Protein AF-A0AAW1XPF0-F1 (afdb_monomer)

pLDDT: mean 71.94, std 14.25, range [38.78, 90.38]

Foldseek 3Di:
DLE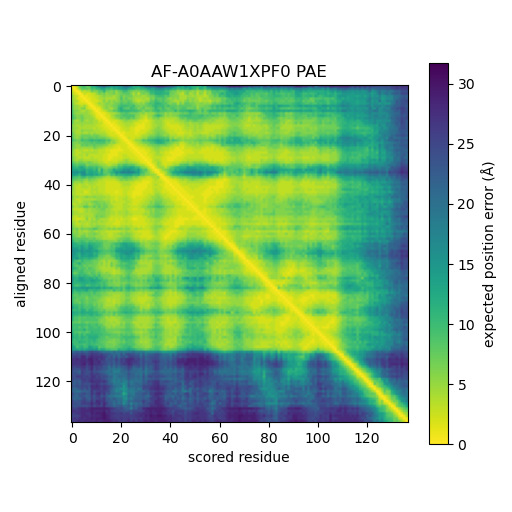APVCPPDDDPQWDWDWDDADPKIKIWIWHQDPPLKIKIWIWIQPDPPDSPSIDTDAIAIGDDDPNVQSRNVQWDFQAADPQWTWIHGFQAGIWTANRVVSDIDHDGDNDDDGDPDDPRDRDDPPCNPPPDDDDD

Solvent-accessible surface area (backbone atoms only — not comparable to full-atom values): 8322 Å² total; per-residue (Å²): 131,84,54,44,74,88,55,70,77,71,77,60,88,62,47,29,77,49,78,50,75,56,93,86,39,45,36,38,40,41,25,31,51,47,90,88,40,22,30,36,38,37,36,31,37,41,75,40,86,94,44,49,85,36,46,39,79,76,44,72,39,70,50,70,93,50,61,63,90,62,27,45,25,88,32,56,40,86,65,48,48,54,96,75,21,41,31,31,38,33,71,71,68,34,33,32,38,29,34,61,88,75,56,48,76,41,82,75,45,63,97,62,87,64,86,69,89,83,70,78,82,68,90,54,73,76,78,55,77,83,46,100,74,77,82,84,131

Sequence (137 aa):
MLVPPALAKERDPNVGIDISRHGESLAIFKIASSEGDNAIIHMWVMKEYGVTESWTELFTIRVEGYPRNFVKPYFFKPFGLRSGEIVLDVVGRGLLSVNPKSNQVKQIGLDGVDCYNFVDSFVESLVLLGQANAISY

Nearest PDB structures (foldseek):
  2h36-assembly1_X  TM=5.969E-01  e=1.913E+00  Sulfolobus islandicus filamentous virus
  3djw-assembly1_B  TM=4.577E-01  e=2.825E+00  Captovirus AFV1
  9k3e-assembly1_C  TM=2.696E-01  e=7.851E-01  Taylorella equigenitalis MCE9
  7sfn-assembly1_A  TM=4.087E-01  e=3.157E+00  Streptomyces avermitilis
  8uws-assembly1_A  TM=4.222E-01  e=6.511E+00  Enterobacter hormaechei

Structure (mmCIF, N/CA/C/O backbone):
data_AF-A0AAW1XPF0-F1
#
_entry.id   AF-A0AAW1XPF0-F1
#
loop_
_atom_site.group_PDB
_atom_site.id
_atom_site.type_symbol
_atom_site.label_atom_id
_atom_site.label_alt_id
_atom_site.label_comp_id
_atom_site.label_asym_id
_atom_site.label_entity_id
_atom_site.label_seq_id
_atom_site.pdbx_PDB_ins_code
_atom_site.Cartn_x
_atom_site.Cartn_y
_atom_site.Cartn_z
_atom_site.occupancy
_atom_site.B_iso_or_equiv
_atom_site.auth_seq_id
_atom_site.auth_comp_id
_atom_site.auth_asym_id
_atom_site.auth_atom_id
_atom_site.pdbx_PDB_model_num
ATOM 1 N N . MET A 1 1 ? -14.289 12.234 4.505 1.00 56.72 1 MET A N 1
ATOM 2 C CA . MET A 1 1 ? -13.768 10.878 4.228 1.00 56.72 1 MET A CA 1
ATOM 3 C C . MET A 1 1 ? -12.885 10.480 5.402 1.00 56.72 1 MET A C 1
ATOM 5 O O . MET A 1 1 ? -12.033 11.279 5.768 1.00 56.72 1 MET A O 1
ATOM 9 N N . LEU A 1 2 ? -13.135 9.333 6.037 1.00 75.06 2 LEU A N 1
ATOM 10 C CA . LEU A 1 2 ? -12.383 8.853 7.206 1.00 75.06 2 LEU A CA 1
ATOM 11 C C . LEU A 1 2 ? -11.109 8.152 6.712 1.00 75.06 2 LEU A C 1
ATOM 13 O O . LEU A 1 2 ? -11.108 6.951 6.469 1.00 75.06 2 LEU A O 1
ATOM 17 N N . VAL A 1 3 ? -10.060 8.925 6.453 1.00 77.81 3 VAL A N 1
ATOM 18 C CA . VAL A 1 3 ? -8.737 8.441 6.010 1.00 77.81 3 VAL A CA 1
ATOM 19 C C . VAL A 1 3 ? -7.886 8.071 7.234 1.00 77.81 3 VAL A C 1
ATOM 21 O O . VAL A 1 3 ? -8.083 8.685 8.284 1.00 77.81 3 VAL A O 1
ATOM 24 N N . PRO A 1 4 ? -6.924 7.129 7.135 1.00 78.00 4 PRO A N 1
ATOM 25 C CA . PRO A 1 4 ? -5.972 6.859 8.202 1.00 78.00 4 PRO A CA 1
ATOM 26 C C . PRO A 1 4 ? -5.320 8.159 8.687 1.00 78.00 4 PRO A C 1
ATOM 28 O O . PRO A 1 4 ? -4.908 8.968 7.848 1.00 78.00 4 PRO A O 1
ATOM 31 N N . PRO A 1 5 ? -5.156 8.367 10.006 1.00 78.44 5 PRO A N 1
ATOM 32 C CA . PRO A 1 5 ? -4.524 9.575 10.541 1.00 78.44 5 PRO A CA 1
ATOM 33 C C . PRO A 1 5 ? -3.146 9.865 9.929 1.00 78.44 5 PRO A C 1
ATOM 35 O O . PRO A 1 5 ? -2.813 11.023 9.678 1.00 78.44 5 PRO A O 1
ATOM 38 N N . ALA A 1 6 ? -2.380 8.813 9.611 1.00 80.56 6 ALA A N 1
ATOM 39 C CA . ALA A 1 6 ? -1.078 8.902 8.948 1.00 80.56 6 ALA A CA 1
ATOM 40 C C . ALA A 1 6 ? -1.144 9.482 7.521 1.00 80.56 6 ALA A C 1
ATOM 42 O O . ALA A 1 6 ? -0.162 10.038 7.037 1.00 80.56 6 ALA A O 1
ATOM 43 N N . LEU A 1 7 ? -2.296 9.376 6.852 1.00 80.00 7 LEU A N 1
ATOM 44 C CA . LEU A 1 7 ? -2.522 9.855 5.486 1.00 80.00 7 LEU A CA 1
ATOM 45 C C . LEU A 1 7 ? -3.290 11.182 5.438 1.00 80.00 7 LEU A C 1
ATOM 47 O O . LEU A 1 7 ? -3.301 11.847 4.407 1.00 80.00 7 LEU A O 1
ATOM 51 N N . ALA A 1 8 ? -3.896 11.613 6.548 1.00 80.19 8 ALA A N 1
ATOM 52 C CA . ALA A 1 8 ? -4.764 12.793 6.603 1.00 80.19 8 ALA A CA 1
ATOM 53 C C . ALA A 1 8 ? -4.069 14.122 6.235 1.00 80.19 8 ALA A C 1
ATOM 55 O O . ALA A 1 8 ? -4.742 15.109 5.935 1.00 80.19 8 ALA A O 1
ATOM 56 N N . LYS A 1 9 ? -2.731 14.168 6.272 1.00 81.25 9 LYS A N 1
ATOM 57 C CA . LYS A 1 9 ? -1.921 15.348 5.920 1.00 81.25 9 LYS A CA 1
ATOM 58 C C . LYS A 1 9 ? -1.021 15.130 4.699 1.00 81.25 9 LYS A C 1
ATOM 60 O O . LYS A 1 9 ? -0.202 16.002 4.420 1.00 81.25 9 LYS A O 1
ATOM 65 N N . GLU A 1 10 ? -1.152 14.003 3.999 1.00 82.31 10 GLU A N 1
ATOM 66 C CA . GLU A 1 10 ? -0.323 13.705 2.830 1.00 82.31 10 GLU A CA 1
ATOM 67 C C . GLU A 1 10 ? -0.608 14.701 1.696 1.00 82.31 10 GLU A C 1
ATOM 69 O O . GLU A 1 10 ? -1.763 14.957 1.352 1.00 82.31 10 GLU A O 1
ATOM 74 N N . ARG A 1 11 ? 0.453 15.310 1.160 1.00 76.44 11 ARG A N 1
ATOM 75 C CA . ARG A 1 11 ? 0.392 16.348 0.114 1.00 76.44 11 ARG A CA 1
ATOM 76 C C . ARG A 1 11 ? 1.505 16.206 -0.924 1.00 76.44 11 ARG A C 1
ATOM 78 O O . ARG A 1 11 ? 1.602 17.058 -1.806 1.00 76.44 11 ARG A O 1
ATOM 85 N N . ASP A 1 12 ? 2.353 15.186 -0.817 1.00 81.56 12 ASP A N 1
ATOM 86 C CA . ASP A 1 12 ? 3.438 14.976 -1.767 1.00 81.56 12 ASP A CA 1
ATOM 87 C C . ASP A 1 12 ? 2.877 14.515 -3.129 1.00 81.56 12 ASP A C 1
ATOM 89 O O . ASP A 1 12 ? 2.224 13.472 -3.205 1.00 81.56 12 ASP A O 1
ATOM 93 N N . PRO A 1 13 ? 3.127 15.249 -4.232 1.00 70.94 13 PRO A N 1
ATOM 94 C CA . PRO A 1 13 ? 2.700 14.838 -5.572 1.00 70.94 13 PRO A CA 1
ATOM 95 C C . PRO A 1 13 ? 3.393 13.558 -6.076 1.00 70.94 13 PRO A C 1
ATOM 97 O O . PRO A 1 13 ? 2.970 12.989 -7.086 1.00 70.94 13 PRO A O 1
ATOM 100 N N . ASN A 1 14 ? 4.450 13.101 -5.397 1.00 76.25 14 ASN A N 1
ATOM 101 C CA . ASN A 1 14 ? 5.122 11.823 -5.633 1.00 76.25 14 ASN A CA 1
ATOM 102 C C . ASN A 1 14 ? 4.550 10.686 -4.776 1.00 76.25 14 ASN A C 1
ATOM 104 O O . ASN A 1 14 ? 5.202 9.650 -4.621 1.00 76.25 14 ASN A O 1
ATOM 108 N N . VAL A 1 15 ? 3.337 10.857 -4.246 1.00 82.25 15 VAL A N 1
ATOM 109 C CA . VAL A 1 15 ? 2.576 9.809 -3.573 1.00 82.25 15 VAL A CA 1
ATOM 110 C C . VAL A 1 15 ? 1.274 9.550 -4.328 1.00 82.25 15 VAL A C 1
ATOM 112 O O . VAL A 1 15 ? 0.492 10.458 -4.596 1.00 82.25 15 VAL A O 1
ATOM 115 N N . GLY A 1 16 ? 1.040 8.287 -4.669 1.00 82.50 16 GLY A N 1
ATOM 116 C CA . GLY A 1 16 ? -0.230 7.791 -5.185 1.00 82.50 16 GLY A CA 1
ATOM 117 C C . GLY A 1 16 ? -1.060 7.226 -4.041 1.00 82.50 16 GLY A C 1
ATOM 118 O O . GLY A 1 16 ? -0.527 6.531 -3.176 1.00 82.50 16 GLY A O 1
ATOM 119 N N . ILE A 1 17 ? -2.357 7.522 -4.027 1.00 84.94 17 ILE A N 1
ATOM 120 C CA . ILE A 1 17 ? -3.301 6.942 -3.072 1.00 84.94 17 ILE A CA 1
ATOM 121 C C . ILE A 1 17 ? -4.408 6.275 -3.869 1.00 84.94 17 ILE A C 1
ATOM 123 O O . ILE A 1 17 ? -5.013 6.917 -4.726 1.00 84.94 17 ILE A O 1
ATOM 127 N N . ASP A 1 18 ? -4.674 5.014 -3.560 1.00 82.06 18 ASP A N 1
ATOM 128 C CA . ASP A 1 18 ? -5.805 4.283 -4.116 1.00 82.06 18 ASP A CA 1
ATOM 129 C C . ASP A 1 18 ? -6.636 3.645 -3.003 1.00 82.06 18 ASP A C 1
ATOM 131 O O . ASP A 1 18 ? -6.133 3.349 -1.914 1.00 82.06 18 ASP A O 1
ATOM 135 N N . ILE A 1 19 ? -7.926 3.468 -3.264 1.00 81.88 19 ILE A N 1
ATOM 136 C CA . ILE A 1 19 ? -8.899 2.967 -2.299 1.00 81.88 19 ILE A CA 1
ATOM 137 C C . ILE A 1 19 ? -9.567 1.742 -2.895 1.00 81.88 19 ILE A C 1
ATOM 139 O O . ILE A 1 19 ? -10.144 1.796 -3.977 1.00 81.88 19 ILE A O 1
ATOM 143 N N . SER A 1 20 ? -9.550 0.649 -2.143 1.00 78.75 20 SER A N 1
ATOM 144 C CA . SER A 1 20 ? -10.227 -0.582 -2.522 1.00 78.75 20 SER A CA 1
ATOM 145 C C . SER A 1 20 ? -11.228 -0.987 -1.450 1.00 78.75 20 SER A C 1
ATOM 147 O O . SER A 1 20 ? -11.020 -0.767 -0.255 1.00 78.75 20 SER A O 1
ATOM 149 N N . ARG A 1 21 ? -12.335 -1.591 -1.878 1.00 76.44 21 ARG A N 1
ATOM 150 C CA . ARG A 1 21 ? -13.355 -2.153 -0.993 1.00 76.44 21 ARG A CA 1
ATOM 151 C C . ARG A 1 21 ? -13.542 -3.617 -1.342 1.00 76.44 21 ARG A C 1
ATOM 153 O O . ARG A 1 21 ? -13.794 -3.946 -2.497 1.00 76.44 21 ARG A O 1
ATOM 160 N N . HIS A 1 22 ? -13.506 -4.474 -0.332 1.00 67.56 22 HIS A N 1
ATOM 161 C CA . HIS A 1 22 ? -13.795 -5.890 -0.487 1.00 67.56 22 HIS A CA 1
ATOM 162 C C . HIS A 1 22 ? -14.750 -6.339 0.619 1.00 67.56 22 HIS A C 1
ATOM 164 O O . HIS A 1 22 ? -14.400 -6.337 1.800 1.00 67.56 22 HIS A O 1
ATOM 170 N N . GLY A 1 23 ? -15.972 -6.722 0.238 1.00 71.62 23 GLY A N 1
ATOM 171 C CA . GLY A 1 23 ? -17.044 -6.979 1.199 1.00 71.62 23 GLY A CA 1
ATOM 172 C C . GLY A 1 23 ? -17.295 -5.752 2.082 1.00 71.62 23 GLY A C 1
ATOM 173 O O . GLY A 1 23 ? -17.539 -4.655 1.572 1.00 71.62 23 GLY A O 1
ATOM 174 N N . GLU A 1 24 ? -17.200 -5.945 3.396 1.00 73.06 24 GLU A N 1
ATOM 175 C CA . GLU A 1 24 ? -17.350 -4.895 4.416 1.00 73.06 24 GLU A CA 1
ATOM 176 C C . GLU A 1 24 ? -16.016 -4.248 4.825 1.00 73.06 24 GLU A C 1
ATOM 178 O O . GLU A 1 24 ? -15.989 -3.331 5.643 1.00 73.06 24 GLU A O 1
ATOM 183 N N . SER A 1 25 ? -14.896 -4.694 4.252 1.00 73.25 25 SER A N 1
ATOM 184 C CA . SER A 1 25 ? -13.572 -4.143 4.538 1.00 73.25 25 SER A CA 1
ATOM 185 C C . SER A 1 25 ? -13.203 -3.040 3.548 1.00 73.25 25 SER A C 1
ATOM 187 O O . SER A 1 25 ? -13.395 -3.173 2.335 1.00 73.25 25 SER A O 1
ATOM 189 N N . LEU A 1 26 ? -12.621 -1.962 4.073 1.00 84.44 26 LEU A N 1
ATOM 190 C CA . LEU A 1 26 ? -12.052 -0.868 3.292 1.00 84.44 26 LEU A CA 1
ATOM 191 C C . LEU A 1 26 ? -10.530 -0.882 3.434 1.00 84.44 26 LEU A C 1
ATOM 193 O O . LEU A 1 26 ? -10.009 -0.964 4.548 1.00 84.44 26 LEU A O 1
ATOM 197 N N . ALA A 1 27 ? -9.834 -0.782 2.307 1.00 85.06 27 ALA A N 1
ATOM 198 C CA . ALA A 1 27 ? -8.386 -0.716 2.236 1.00 85.06 27 ALA A CA 1
ATOM 199 C C . ALA A 1 27 ? -7.937 0.566 1.531 1.00 85.06 27 ALA A C 1
ATOM 201 O O . ALA A 1 27 ? -8.564 1.016 0.571 1.00 85.06 27 ALA A O 1
ATOM 202 N N . ILE A 1 28 ? -6.829 1.136 1.995 1.00 86.88 28 ILE A N 1
ATOM 203 C CA . ILE A 1 28 ? -6.135 2.232 1.326 1.00 86.88 28 ILE A CA 1
ATOM 204 C C . ILE A 1 28 ? -4.711 1.801 1.040 1.00 86.88 28 ILE A C 1
ATOM 206 O O . ILE A 1 28 ? -4.000 1.318 1.921 1.00 86.88 28 ILE A O 1
ATOM 210 N N . PHE A 1 29 ? -4.290 2.034 -0.191 1.00 85.44 29 PHE A N 1
ATOM 211 C CA . PHE A 1 29 ? -2.926 1.838 -0.627 1.00 85.44 29 PHE A CA 1
ATOM 212 C C . PHE A 1 29 ? -2.265 3.196 -0.789 1.00 85.44 29 PHE A C 1
ATOM 214 O O . PHE A 1 29 ? -2.758 4.048 -1.525 1.00 85.44 29 PHE A O 1
ATOM 221 N N . LYS A 1 30 ? -1.140 3.392 -0.107 1.00 87.62 30 LYS A N 1
ATOM 222 C CA . LYS A 1 30 ? -0.242 4.523 -0.333 1.00 87.62 30 LYS A CA 1
ATOM 223 C C . LYS A 1 30 ? 0.979 4.012 -1.079 1.00 87.62 30 LYS A C 1
ATOM 225 O O . LYS A 1 30 ? 1.667 3.127 -0.585 1.00 87.62 30 LYS A O 1
ATOM 230 N N . ILE A 1 31 ? 1.269 4.603 -2.227 1.00 85.25 31 ILE A N 1
ATOM 231 C CA . ILE A 1 31 ? 2.399 4.249 -3.080 1.00 85.25 31 ILE A CA 1
ATOM 232 C C . ILE A 1 31 ? 3.340 5.441 -3.127 1.00 85.25 31 ILE A C 1
ATOM 234 O O . ILE A 1 31 ? 2.936 6.528 -3.527 1.00 85.25 31 ILE A O 1
ATOM 238 N N . ALA A 1 32 ? 4.586 5.251 -2.722 1.00 84.50 32 ALA A N 1
ATOM 239 C CA . ALA A 1 32 ? 5.605 6.289 -2.706 1.00 84.50 32 ALA A CA 1
ATOM 240 C C . ALA A 1 32 ? 6.856 5.800 -3.436 1.00 84.50 32 ALA A C 1
ATOM 242 O O . ALA A 1 32 ? 7.257 4.648 -3.286 1.00 84.50 32 ALA A O 1
ATOM 243 N N . SER A 1 33 ? 7.506 6.671 -4.202 1.00 78.19 33 SER A N 1
ATOM 244 C CA . SER A 1 33 ? 8.862 6.387 -4.680 1.00 78.19 33 SER A CA 1
ATOM 245 C C . SER A 1 33 ? 9.860 6.580 -3.536 1.00 78.19 33 SER A C 1
ATOM 247 O O . SER A 1 33 ? 9.816 7.617 -2.874 1.00 78.19 33 SER A O 1
ATOM 249 N N . SER A 1 34 ? 10.771 5.633 -3.318 1.00 72.44 34 SER A N 1
ATOM 250 C CA . SER A 1 34 ? 11.875 5.787 -2.364 1.00 72.44 34 SER A CA 1
ATOM 251 C C . SER A 1 34 ? 13.172 6.201 -3.053 1.00 72.44 34 SER A C 1
ATOM 253 O O . SER A 1 34 ? 13.330 6.074 -4.270 1.00 72.44 34 SER A O 1
ATOM 255 N N . GLU A 1 35 ? 14.152 6.625 -2.255 1.00 65.44 35 GLU A N 1
ATOM 256 C CA . GLU A 1 35 ? 15.537 6.722 -2.715 1.00 65.44 35 GLU A CA 1
ATOM 257 C C . GLU A 1 35 ? 16.012 5.351 -3.238 1.00 65.44 35 GLU A C 1
ATOM 259 O O . GLU A 1 35 ? 15.685 4.307 -2.663 1.00 65.44 35 GLU A O 1
ATOM 264 N N . GLY A 1 36 ? 16.736 5.349 -4.363 1.00 64.69 36 GLY A N 1
ATOM 265 C CA . GLY A 1 36 ? 17.270 4.128 -4.982 1.00 64.69 36 GLY A CA 1
ATOM 266 C C . GLY A 1 36 ? 16.367 3.427 -6.005 1.00 64.69 36 GLY A C 1
ATOM 267 O O . GLY A 1 36 ? 16.546 2.236 -6.218 1.00 64.69 36 GLY A O 1
ATOM 268 N N . ASP A 1 37 ? 15.436 4.146 -6.641 1.00 72.69 37 ASP A N 1
ATOM 269 C CA . ASP A 1 37 ? 14.594 3.644 -7.742 1.00 72.69 37 ASP A CA 1
ATOM 270 C C . ASP A 1 37 ? 13.675 2.472 -7.350 1.00 72.69 37 ASP A C 1
ATOM 272 O O . ASP A 1 37 ? 13.455 1.554 -8.135 1.00 72.69 37 ASP A O 1
ATOM 276 N N . ASN A 1 38 ? 13.103 2.529 -6.143 1.00 77.56 38 ASN A N 1
ATOM 277 C CA . ASN A 1 38 ? 12.128 1.547 -5.662 1.00 77.56 38 ASN A CA 1
ATOM 278 C C . ASN A 1 38 ? 10.769 2.206 -5.416 1.00 77.56 38 ASN A C 1
ATOM 280 O O . ASN A 1 38 ? 10.687 3.397 -5.103 1.00 77.56 38 ASN A O 1
ATOM 284 N N . ALA A 1 39 ? 9.702 1.419 -5.521 1.00 80.50 39 ALA A N 1
ATOM 285 C CA . ALA A 1 39 ? 8.375 1.823 -5.072 1.00 80.50 39 ALA A CA 1
ATOM 286 C C . ALA A 1 39 ? 8.065 1.152 -3.729 1.00 80.50 39 ALA A C 1
ATOM 288 O O . ALA A 1 39 ? 8.243 -0.056 -3.570 1.00 80.50 39 ALA A O 1
ATOM 289 N N . ILE A 1 40 ? 7.601 1.940 -2.762 1.00 85.81 40 ILE A N 1
ATOM 290 C CA . ILE A 1 40 ? 7.112 1.465 -1.470 1.00 85.81 40 ILE A CA 1
ATOM 291 C C . ILE A 1 40 ? 5.594 1.554 -1.474 1.00 85.81 40 ILE A C 1
ATOM 293 O O . ILE A 1 40 ? 5.028 2.605 -1.775 1.00 85.81 40 ILE A O 1
ATOM 297 N N . ILE A 1 41 ? 4.938 0.452 -1.128 1.00 83.94 41 ILE A N 1
ATOM 298 C CA . ILE A 1 41 ? 3.483 0.347 -1.082 1.00 83.94 41 ILE A CA 1
ATOM 299 C C . ILE A 1 41 ? 3.076 0.016 0.348 1.00 83.94 41 ILE A C 1
ATOM 301 O O . ILE A 1 41 ? 3.402 -1.052 0.860 1.00 83.94 41 ILE A O 1
ATOM 305 N N . HIS A 1 42 ? 2.353 0.926 0.987 1.00 87.00 42 HIS A N 1
ATOM 306 C CA . HIS A 1 42 ? 1.754 0.724 2.301 1.00 87.00 42 HIS A CA 1
ATOM 307 C C . HIS A 1 42 ? 0.287 0.356 2.131 1.00 87.00 42 HIS A C 1
ATOM 309 O O . HIS A 1 42 ? -0.453 1.087 1.469 1.00 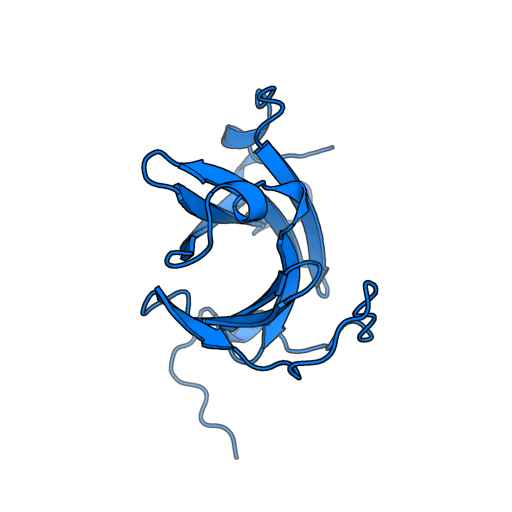87.00 42 HIS A O 1
ATOM 315 N N . MET A 1 43 ? -0.145 -0.734 2.759 1.00 85.62 43 MET A N 1
ATOM 316 C CA . MET A 1 43 ? -1.546 -1.141 2.775 1.00 85.62 43 MET A CA 1
ATOM 317 C C . MET A 1 43 ? -2.143 -0.921 4.161 1.00 85.62 43 MET A C 1
ATOM 319 O O . MET A 1 43 ? -1.731 -1.546 5.139 1.00 85.62 43 MET A O 1
ATOM 323 N N . TRP A 1 44 ? -3.152 -0.062 4.221 1.00 88.62 44 TRP A N 1
ATOM 324 C CA . TRP A 1 44 ? -3.943 0.229 5.407 1.00 88.62 44 TRP A CA 1
ATOM 325 C C . TRP A 1 44 ? -5.311 -0.423 5.276 1.00 88.62 44 TRP A C 1
ATOM 327 O O . TRP A 1 44 ? -5.915 -0.354 4.210 1.00 88.62 44 TRP A O 1
ATOM 337 N N . VAL A 1 45 ? -5.824 -1.021 6.348 1.00 85.69 45 VAL A N 1
ATOM 338 C CA . VAL A 1 45 ? -7.184 -1.578 6.396 1.00 85.69 45 VAL A CA 1
ATOM 339 C C . VAL A 1 45 ? -7.935 -1.012 7.590 1.00 85.69 45 VAL A C 1
ATOM 341 O O . VAL A 1 45 ? -7.379 -0.870 8.679 1.00 85.69 45 VAL A O 1
ATOM 344 N N . MET A 1 46 ? -9.202 -0.672 7.371 1.00 86.50 46 MET A N 1
ATOM 345 C CA . MET A 1 46 ? -10.117 -0.226 8.414 1.00 86.50 46 MET A CA 1
ATOM 346 C C . MET A 1 46 ? -10.701 -1.461 9.103 1.00 86.50 46 MET A C 1
ATOM 348 O O . MET A 1 46 ? -11.413 -2.238 8.465 1.00 86.50 46 MET A O 1
ATOM 352 N N . LYS A 1 47 ? -10.382 -1.665 10.388 1.00 85.19 47 LYS A N 1
ATOM 353 C CA . LYS A 1 47 ? -10.909 -2.809 11.152 1.00 85.19 47 LYS A CA 1
ATOM 354 C C . LYS A 1 47 ? -12.388 -2.655 11.499 1.00 85.19 47 LYS A C 1
ATOM 356 O O . LYS A 1 47 ? -13.091 -3.656 11.567 1.00 85.19 47 LYS A O 1
ATOM 361 N N . GLU A 1 48 ? -12.845 -1.426 11.721 1.00 84.19 48 GLU A N 1
ATOM 362 C CA . GLU A 1 48 ? -14.229 -1.116 12.070 1.00 84.19 48 GLU A CA 1
ATOM 363 C C . GLU A 1 48 ? -14.744 0.012 11.179 1.00 84.19 48 GLU A C 1
ATOM 365 O O . GLU A 1 48 ? -14.223 1.132 11.183 1.00 84.19 48 GLU A O 1
ATOM 370 N N . TYR A 1 49 ? -15.765 -0.297 10.381 1.00 83.62 49 TYR A N 1
ATOM 371 C CA . TYR A 1 49 ? -16.283 0.641 9.399 1.00 83.62 49 TYR A CA 1
ATOM 372 C C . TYR A 1 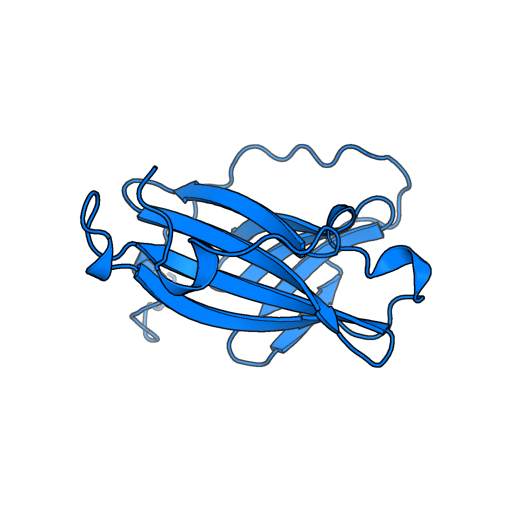49 ? -16.806 1.917 10.069 1.00 83.62 49 TYR A C 1
ATOM 374 O O . TYR A 1 49 ? -17.663 1.868 10.946 1.00 83.62 49 TYR A O 1
ATOM 382 N N . GLY A 1 50 ? -16.313 3.076 9.632 1.00 82.94 50 GLY A N 1
ATOM 383 C CA . GLY A 1 50 ? -16.731 4.370 10.174 1.00 82.94 50 GLY A CA 1
ATOM 384 C C . GLY A 1 50 ? -15.914 4.873 11.372 1.00 82.94 50 GLY A C 1
ATOM 385 O O . GLY A 1 50 ? -16.107 6.017 11.779 1.00 82.94 50 GLY A O 1
ATOM 386 N N . VAL A 1 51 ? -14.967 4.085 11.893 1.00 87.38 51 VAL A N 1
ATOM 387 C CA . VAL A 1 51 ? -14.098 4.482 13.013 1.00 87.38 51 VAL A CA 1
ATOM 388 C C . VAL A 1 51 ? -12.698 4.803 12.492 1.00 87.38 51 VAL A C 1
ATOM 390 O O . VAL A 1 51 ? -11.971 3.912 12.051 1.00 87.38 51 VAL A O 1
ATOM 393 N N . THR A 1 52 ? -12.299 6.077 12.535 1.00 85.56 52 THR A N 1
ATOM 394 C CA . THR A 1 52 ? -11.001 6.552 12.003 1.00 85.56 52 THR A CA 1
ATOM 395 C C . THR A 1 52 ? -9.816 5.907 12.718 1.00 85.56 52 THR A C 1
ATOM 397 O O . THR A 1 52 ? -8.786 5.610 12.121 1.00 85.56 52 THR A O 1
ATOM 400 N N . GLU A 1 53 ? -9.954 5.659 14.009 1.00 87.69 53 GLU A N 1
ATOM 401 C CA . GLU A 1 53 ? -8.917 5.094 14.864 1.00 87.69 53 GLU A CA 1
ATOM 402 C C . GLU A 1 53 ? -8.719 3.592 14.610 1.00 87.69 53 GLU A C 1
ATOM 404 O O . GLU A 1 53 ? -7.729 3.016 15.051 1.00 87.69 53 GLU A O 1
ATOM 409 N N . SER A 1 54 ? -9.637 2.953 13.874 1.00 87.69 54 SER A N 1
ATOM 410 C CA . SER A 1 54 ? -9.574 1.524 13.552 1.00 87.69 54 SER A CA 1
ATOM 411 C C . SER A 1 54 ? -8.678 1.201 12.351 1.00 87.69 54 SER A C 1
ATOM 413 O O . SER A 1 54 ? -8.458 0.025 12.044 1.00 87.69 54 SER A O 1
ATOM 415 N N . TRP A 1 55 ? -8.165 2.222 11.655 1.00 90.38 55 TRP A N 1
ATOM 416 C CA . TRP A 1 55 ? -7.195 2.040 10.582 1.00 90.38 55 TRP A CA 1
ATOM 417 C C . TRP A 1 55 ? -5.902 1.434 11.131 1.00 90.38 55 TRP A C 1
ATOM 419 O O . TRP A 1 55 ? -5.247 2.006 11.999 1.00 90.38 55 TRP A O 1
ATOM 429 N N . THR A 1 56 ? -5.503 0.295 10.575 1.00 88.69 56 THR A N 1
ATOM 430 C CA . THR A 1 56 ? -4.222 -0.353 10.864 1.00 88.69 56 THR A CA 1
ATOM 431 C C . THR A 1 56 ? -3.420 -0.478 9.582 1.00 88.69 56 THR A C 1
ATOM 433 O O . THR A 1 56 ? -3.967 -0.836 8.538 1.00 88.69 56 THR A O 1
ATOM 436 N N . GLU A 1 57 ? -2.118 -0.224 9.652 1.00 88.50 57 GLU A N 1
ATOM 437 C CA . GLU A 1 57 ? -1.211 -0.667 8.598 1.00 88.50 57 GLU A CA 1
ATOM 438 C C . GLU A 1 57 ? -1.097 -2.189 8.707 1.00 88.50 57 GLU A C 1
ATOM 440 O O . GLU A 1 57 ? -0.886 -2.718 9.801 1.00 88.50 57 GLU A O 1
ATOM 445 N N . LEU A 1 58 ? -1.327 -2.896 7.603 1.00 81.69 58 LEU A N 1
ATOM 446 C CA . LEU A 1 58 ? -1.172 -4.346 7.553 1.00 81.69 58 LEU A CA 1
ATOM 447 C C . LEU A 1 58 ? 0.212 -4.722 7.037 1.00 81.69 58 LEU A C 1
ATOM 449 O O . LEU A 1 58 ? 0.873 -5.551 7.655 1.00 81.69 58 LEU A O 1
ATOM 453 N N . PHE A 1 59 ? 0.649 -4.117 5.928 1.00 81.44 59 PHE A N 1
ATOM 454 C CA . PHE A 1 59 ? 1.913 -4.470 5.280 1.00 81.44 59 PHE A CA 1
ATOM 455 C C . PHE A 1 59 ? 2.568 -3.273 4.590 1.00 81.44 59 PHE A C 1
ATOM 457 O O . PHE A 1 59 ? 1.887 -2.380 4.080 1.00 81.44 59 PHE A O 1
ATOM 464 N N . THR A 1 60 ? 3.897 -3.337 4.503 1.00 86.56 60 THR A N 1
ATOM 465 C CA . THR A 1 60 ? 4.737 -2.460 3.688 1.00 86.56 60 THR A CA 1
ATOM 466 C C . THR A 1 60 ? 5.489 -3.326 2.683 1.00 86.56 60 THR A C 1
ATOM 468 O O . THR A 1 60 ? 6.237 -4.221 3.067 1.00 86.56 60 THR A O 1
ATOM 471 N N . ILE A 1 61 ? 5.286 -3.070 1.396 1.00 82.19 61 ILE A N 1
ATOM 472 C CA . ILE A 1 61 ? 5.950 -3.771 0.296 1.00 82.19 61 ILE A CA 1
ATOM 473 C C . ILE A 1 61 ? 7.011 -2.868 -0.306 1.00 82.19 61 ILE A C 1
ATOM 475 O O . ILE A 1 61 ? 6.766 -1.681 -0.525 1.00 82.19 61 ILE A O 1
ATOM 479 N N . ARG A 1 62 ? 8.154 -3.456 -0.658 1.00 83.56 62 ARG A N 1
ATOM 480 C CA . ARG A 1 62 ? 9.192 -2.795 -1.450 1.00 83.56 62 ARG A CA 1
ATOM 481 C C . ARG A 1 62 ? 9.339 -3.488 -2.798 1.00 83.56 62 ARG A C 1
ATOM 483 O O . ARG A 1 62 ? 9.730 -4.651 -2.851 1.00 83.56 62 ARG A O 1
ATOM 490 N N . VAL A 1 63 ? 9.030 -2.758 -3.865 1.00 77.38 63 VAL A N 1
ATOM 491 C CA . VAL A 1 63 ? 9.169 -3.198 -5.255 1.00 77.38 63 VAL A CA 1
ATOM 492 C C . VAL A 1 63 ? 10.468 -2.630 -5.823 1.00 77.38 63 VAL A C 1
ATOM 494 O O . VAL A 1 63 ? 10.621 -1.412 -5.922 1.00 77.38 63 VAL A O 1
ATOM 497 N N . GLU A 1 64 ? 11.388 -3.518 -6.198 1.00 77.44 64 GLU A N 1
ATOM 498 C CA . GLU A 1 64 ? 12.718 -3.190 -6.729 1.00 77.44 64 GLU A CA 1
ATOM 499 C C . GLU A 1 64 ? 12.905 -3.722 -8.159 1.00 77.44 64 GLU A C 1
ATOM 501 O O . GLU A 1 64 ? 12.105 -4.522 -8.648 1.00 77.44 64 GLU A O 1
ATOM 506 N N . GLY A 1 65 ? 13.981 -3.300 -8.832 1.00 71.38 65 GLY A N 1
ATOM 507 C CA . GLY A 1 65 ? 14.378 -3.844 -10.140 1.00 71.38 65 GLY A CA 1
ATOM 508 C C . GLY A 1 65 ? 13.667 -3.222 -11.347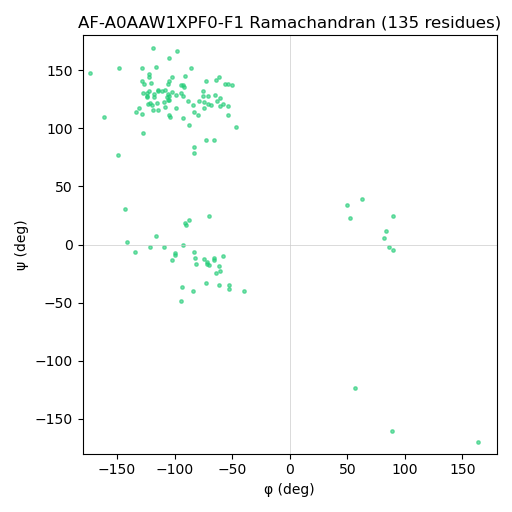 1.00 71.38 65 GLY A C 1
ATOM 509 O O . GLY A 1 65 ? 13.796 -3.723 -12.465 1.00 71.38 65 GLY A O 1
ATOM 510 N N . TYR A 1 66 ? 12.947 -2.115 -11.148 1.00 68.50 66 TYR A N 1
ATOM 511 C CA . TYR A 1 66 ? 12.317 -1.349 -12.224 1.00 68.50 66 TYR A CA 1
ATOM 512 C C . TYR A 1 66 ? 13.141 -0.099 -12.546 1.00 68.50 66 TYR A C 1
ATOM 514 O O . TYR A 1 66 ? 13.695 0.520 -11.640 1.00 68.50 66 TYR A O 1
ATOM 522 N N . PRO A 1 67 ? 13.230 0.322 -13.823 1.00 66.44 67 PRO A N 1
ATOM 523 C CA . PRO A 1 67 ? 13.941 1.549 -14.154 1.00 66.44 67 PRO A CA 1
ATOM 524 C C . PRO A 1 67 ? 13.282 2.753 -13.467 1.00 66.44 67 PRO A C 1
ATOM 526 O O . PRO A 1 67 ? 12.054 2.822 -13.407 1.00 66.44 67 PRO A O 1
ATOM 529 N N . ARG A 1 68 ? 14.083 3.738 -13.038 1.00 66.31 68 ARG A N 1
ATOM 530 C CA . ARG A 1 68 ? 13.655 4.976 -12.349 1.00 66.31 68 ARG A CA 1
ATOM 531 C C . ARG A 1 68 ? 12.371 5.615 -12.893 1.00 66.31 68 ARG A C 1
ATOM 533 O O . ARG A 1 68 ? 11.538 6.108 -12.136 1.00 66.31 68 ARG A O 1
ATOM 540 N N . ASN A 1 69 ? 12.208 5.629 -14.213 1.00 67.00 69 ASN A N 1
ATOM 541 C CA . ASN A 1 69 ? 11.070 6.273 -14.870 1.00 67.00 69 ASN A CA 1
ATOM 542 C C . ASN A 1 69 ? 9.745 5.512 -14.682 1.00 67.00 69 ASN A C 1
ATOM 544 O O . ASN A 1 69 ? 8.692 6.094 -14.912 1.00 67.00 69 ASN A O 1
ATOM 548 N N . PHE A 1 70 ? 9.795 4.254 -14.237 1.00 64.94 70 PHE A N 1
ATOM 549 C CA . PHE A 1 70 ? 8.646 3.364 -14.044 1.00 64.94 70 PHE A CA 1
ATOM 550 C C . PHE A 1 70 ? 8.317 3.098 -12.572 1.00 64.94 70 PHE A C 1
ATOM 552 O O . PHE A 1 70 ? 7.321 2.445 -12.289 1.00 64.94 70 PHE A O 1
ATOM 559 N N . VAL A 1 71 ? 9.098 3.633 -11.627 1.00 69.94 71 VAL A N 1
ATOM 560 C CA . VAL A 1 71 ? 8.780 3.564 -10.188 1.00 69.94 71 VAL A CA 1
ATOM 561 C C . VAL A 1 71 ? 7.950 4.751 -9.691 1.00 69.94 71 VAL A C 1
ATOM 563 O O . VAL A 1 71 ? 7.867 5.014 -8.492 1.00 69.94 71 VAL A O 1
ATOM 566 N N . LYS A 1 72 ? 7.326 5.507 -10.607 1.00 76.06 72 LYS A N 1
ATOM 567 C CA . LYS A 1 72 ? 6.404 6.580 -10.216 1.00 76.06 72 LYS A CA 1
ATOM 568 C C . LYS A 1 72 ? 5.102 5.973 -9.685 1.00 76.06 72 LYS A C 1
ATOM 570 O O . LYS A 1 72 ? 4.606 5.024 -10.289 1.00 76.06 72 LYS A O 1
ATOM 575 N N . PRO A 1 73 ? 4.505 6.547 -8.627 1.00 73.94 73 PRO A N 1
ATOM 576 C CA . PRO A 1 73 ? 3.307 5.985 -8.006 1.00 73.94 73 PRO A CA 1
ATOM 577 C C . PRO A 1 73 ? 2.163 5.713 -8.980 1.00 73.94 73 PRO A C 1
ATOM 579 O O . PRO A 1 73 ? 1.509 4.687 -8.877 1.00 73.94 73 PRO A O 1
ATOM 582 N N . TYR A 1 74 ? 1.967 6.593 -9.966 1.00 73.88 74 TYR A N 1
ATOM 583 C CA . TYR A 1 74 ? 0.899 6.477 -10.961 1.00 73.88 74 TYR A CA 1
ATOM 584 C C . TYR A 1 74 ? 1.033 5.259 -11.898 1.00 73.88 74 TYR A C 1
ATOM 586 O O . TYR A 1 74 ? 0.072 4.940 -12.595 1.00 73.88 74 TYR A O 1
ATOM 594 N N . PHE A 1 75 ? 2.191 4.582 -11.934 1.00 77.19 75 PHE A N 1
ATOM 595 C CA . PHE A 1 75 ? 2.356 3.329 -12.681 1.00 77.19 75 PHE A CA 1
ATOM 596 C C . PHE A 1 75 ? 1.844 2.109 -11.922 1.00 77.19 75 PHE A C 1
ATOM 598 O O . PHE A 1 75 ? 1.640 1.082 -12.557 1.00 77.19 75 PHE A O 1
ATOM 605 N N . PHE A 1 76 ? 1.638 2.197 -10.607 1.00 77.31 76 PHE A N 1
ATOM 606 C CA . PHE A 1 76 ? 1.182 1.074 -9.797 1.00 77.31 76 PHE A CA 1
ATOM 607 C C . PHE A 1 76 ? -0.269 1.285 -9.400 1.00 77.31 76 PHE A C 1
ATOM 609 O O . PHE A 1 76 ? -0.622 2.305 -8.810 1.00 77.31 76 PHE A O 1
ATOM 616 N N . LYS A 1 77 ? -1.104 0.291 -9.682 1.00 77.50 77 LYS A N 1
ATOM 617 C CA . LYS A 1 77 ? -2.482 0.243 -9.209 1.00 77.50 77 LYS A CA 1
ATOM 618 C C . LYS A 1 77 ? -2.691 -1.045 -8.422 1.00 77.50 77 LYS A C 1
ATOM 620 O O . LYS A 1 77 ? -2.470 -2.125 -8.968 1.00 77.50 77 LYS A O 1
ATOM 625 N N . PRO A 1 78 ? -3.077 -0.972 -7.142 1.00 74.50 78 PRO A N 1
ATOM 626 C CA . PRO A 1 78 ? -3.490 -2.145 -6.396 1.00 74.50 78 PRO A CA 1
ATOM 627 C C . PRO A 1 78 ? -4.702 -2.768 -7.074 1.00 74.50 78 PRO A C 1
ATOM 629 O O . PRO A 1 78 ? -5.747 -2.145 -7.224 1.00 74.50 78 PRO A O 1
ATOM 632 N N . PHE A 1 79 ? -4.536 -4.007 -7.503 1.00 70.56 79 PHE A N 1
ATOM 633 C CA . PHE A 1 79 ? -5.525 -4.719 -8.287 1.00 70.56 79 PHE A CA 1
ATOM 634 C C . PHE A 1 79 ? -6.455 -5.556 -7.398 1.00 70.56 79 PHE A C 1
ATOM 636 O O . PHE A 1 79 ? -7.653 -5.663 -7.644 1.00 70.56 79 PHE A O 1
ATOM 643 N N . GLY A 1 80 ? -5.908 -6.136 -6.329 1.00 70.56 80 GLY A N 1
ATOM 644 C CA . GLY A 1 80 ? -6.670 -6.935 -5.377 1.00 70.56 80 GLY A CA 1
ATOM 645 C C . GLY A 1 80 ? -5.782 -7.796 -4.489 1.00 70.56 80 GLY A C 1
ATOM 646 O O . GLY A 1 80 ? -4.558 -7.657 -4.479 1.00 70.56 80 GLY A O 1
ATOM 647 N N . LEU A 1 81 ? -6.414 -8.700 -3.744 1.00 71.94 81 LEU A N 1
ATOM 648 C CA . LEU A 1 81 ? -5.749 -9.715 -2.932 1.00 71.94 81 LEU A CA 1
ATOM 649 C C . LEU A 1 81 ? -6.077 -11.098 -3.499 1.00 71.94 81 LEU A C 1
ATOM 651 O O . LEU A 1 81 ? -7.239 -11.393 -3.764 1.00 71.94 81 LEU A O 1
ATOM 655 N N . ARG A 1 82 ? -5.065 -11.948 -3.669 1.00 69.56 82 ARG A N 1
ATOM 656 C CA . ARG A 1 82 ? -5.201 -13.325 -4.154 1.00 69.56 82 ARG A CA 1
ATOM 657 C C . ARG A 1 82 ? -4.491 -14.264 -3.196 1.00 69.56 82 ARG A C 1
ATOM 659 O O . ARG A 1 82 ? -3.271 -14.209 -3.087 1.00 69.56 82 ARG A O 1
ATOM 666 N N . SER A 1 83 ? -5.237 -15.112 -2.490 1.00 71.75 83 SER A N 1
ATOM 667 C CA . SER A 1 83 ? -4.664 -16.092 -1.549 1.00 71.75 83 SER A CA 1
ATOM 668 C C . SER A 1 83 ? -3.639 -15.501 -0.549 1.00 71.75 83 SER A C 1
ATOM 670 O O . SER A 1 83 ? -2.661 -16.146 -0.177 1.00 71.75 83 SER A O 1
ATOM 672 N N . GLY A 1 84 ? -3.849 -14.251 -0.115 1.00 71.75 84 GLY A N 1
ATOM 673 C CA . GLY A 1 84 ? -2.950 -13.521 0.790 1.00 71.75 84 GLY A CA 1
ATOM 674 C C . GLY A 1 84 ? -1.794 -12.769 0.116 1.00 71.75 84 GLY A C 1
ATOM 675 O O . GLY A 1 84 ? -1.049 -12.081 0.812 1.00 71.75 84 GLY A O 1
ATOM 676 N N . GLU A 1 85 ? -1.655 -12.855 -1.206 1.00 79.94 85 GLU A N 1
ATOM 677 C CA . GLU A 1 85 ? -0.749 -12.034 -2.013 1.00 79.94 85 GLU A CA 1
ATOM 678 C C . GLU A 1 85 ? -1.464 -10.774 -2.511 1.00 79.94 85 GLU A C 1
ATOM 680 O O . GLU A 1 85 ? -2.657 -10.796 -2.810 1.00 79.94 85 GLU A O 1
ATOM 685 N N . ILE A 1 86 ? -0.738 -9.664 -2.608 1.00 79.69 86 ILE A N 1
ATOM 686 C CA . ILE A 1 86 ? -1.225 -8.417 -3.196 1.00 79.69 86 ILE A CA 1
ATOM 687 C C . ILE A 1 86 ? -0.943 -8.460 -4.692 1.00 79.69 86 ILE A C 1
ATOM 689 O O . ILE A 1 86 ? 0.206 -8.608 -5.102 1.00 79.69 86 ILE A O 1
ATOM 693 N N . VAL A 1 87 ? -1.981 -8.297 -5.505 1.00 81.94 87 VAL A N 1
ATOM 694 C CA . VAL A 1 87 ? -1.839 -8.156 -6.952 1.00 81.94 87 VAL A CA 1
ATOM 695 C C . VAL A 1 87 ? -1.744 -6.672 -7.286 1.00 81.94 87 VAL A C 1
ATOM 697 O O . VAL A 1 87 ? -2.584 -5.880 -6.860 1.00 81.94 87 VAL A O 1
ATOM 700 N N . LEU A 1 88 ? -0.721 -6.290 -8.041 1.00 80.94 88 LEU A N 1
ATOM 701 C CA . LEU A 1 88 ? -0.477 -4.935 -8.518 1.00 80.94 88 LEU A CA 1
ATOM 702 C C . LEU A 1 88 ? -0.515 -4.937 -10.042 1.00 80.94 88 LEU A C 1
ATOM 704 O O . LEU A 1 88 ? 0.181 -5.729 -10.672 1.00 80.94 88 LEU A O 1
ATOM 708 N N . ASP A 1 89 ? -1.280 -4.030 -10.629 1.00 79.75 89 ASP A N 1
ATOM 709 C CA . ASP A 1 89 ? -1.159 -3.688 -12.039 1.00 79.75 89 ASP A CA 1
ATOM 710 C C . ASP A 1 89 ? -0.052 -2.649 -12.206 1.00 79.75 89 ASP A C 1
ATOM 712 O O . ASP A 1 89 ? -0.103 -1.566 -11.614 1.00 79.75 89 ASP A O 1
ATOM 716 N N . VAL A 1 90 ? 0.967 -3.005 -12.987 1.00 77.88 90 VAL A N 1
ATOM 717 C CA . VAL A 1 90 ? 2.040 -2.098 -13.377 1.00 77.88 90 VAL A CA 1
ATOM 718 C C . VAL A 1 90 ? 1.803 -1.683 -14.816 1.00 77.88 90 VAL A C 1
ATOM 720 O O . VAL A 1 90 ? 1.964 -2.474 -15.752 1.00 77.88 90 VAL A O 1
ATOM 723 N N . VAL A 1 91 ? 1.437 -0.416 -14.993 1.00 74.19 91 VAL A N 1
ATOM 724 C CA . VAL A 1 91 ? 1.084 0.155 -16.293 1.00 74.19 91 VAL A CA 1
ATOM 725 C C . VAL A 1 91 ? 2.214 -0.102 -17.300 1.00 74.19 91 VAL A C 1
ATOM 727 O O . VAL A 1 91 ? 3.352 0.334 -17.119 1.00 74.19 91 VAL A O 1
ATOM 730 N N . GLY A 1 92 ? 1.883 -0.835 -18.368 1.00 70.94 92 GLY A N 1
ATOM 731 C CA . GLY A 1 92 ? 2.804 -1.202 -19.449 1.00 70.94 92 GLY A CA 1
ATOM 732 C C . GLY A 1 92 ? 3.714 -2.409 -19.174 1.00 70.94 92 GLY A C 1
ATOM 733 O O . GLY A 1 92 ? 4.601 -2.676 -19.982 1.00 70.94 92 GLY A O 1
ATOM 734 N N . ARG A 1 93 ? 3.544 -3.119 -18.049 1.00 70.25 93 ARG A N 1
ATOM 735 C CA . ARG A 1 93 ? 4.370 -4.284 -17.655 1.00 70.25 93 ARG A CA 1
ATOM 736 C C . ARG A 1 93 ? 3.565 -5.485 -17.147 1.00 70.25 93 ARG A C 1
ATOM 738 O O . ARG A 1 93 ? 4.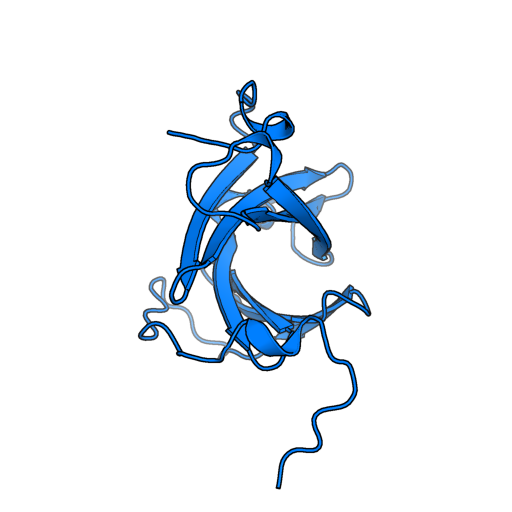142 -6.547 -16.929 1.00 70.25 93 ARG A O 1
ATOM 745 N N . GLY A 1 94 ? 2.252 -5.330 -16.990 1.00 76.75 94 GLY A N 1
ATOM 746 C CA . GLY A 1 94 ? 1.352 -6.401 -16.577 1.00 76.75 94 GLY A CA 1
ATOM 747 C C . GLY A 1 94 ? 1.217 -6.511 -15.059 1.00 76.75 94 GLY A C 1
ATOM 748 O O . GLY A 1 94 ? 1.485 -5.567 -14.317 1.00 76.75 94 GLY A O 1
ATOM 749 N N . LEU A 1 95 ? 0.767 -7.680 -14.602 1.00 81.38 95 LEU A N 1
ATOM 750 C CA . LEU A 1 95 ? 0.436 -7.920 -13.199 1.00 81.38 95 LEU A CA 1
ATOM 751 C C . LEU A 1 95 ? 1.624 -8.475 -12.408 1.00 81.38 95 LEU A C 1
ATOM 753 O O . LEU A 1 95 ? 2.281 -9.436 -12.828 1.00 81.38 95 LEU A O 1
ATOM 757 N N . LEU A 1 96 ? 1.827 -7.933 -11.211 1.00 80.75 96 LEU A N 1
ATOM 758 C CA . LEU A 1 96 ? 2.723 -8.462 -10.190 1.00 80.75 96 LEU A CA 1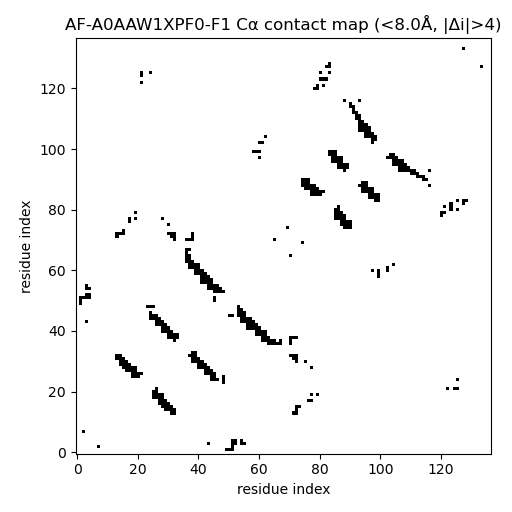
ATOM 759 C C . LEU A 1 96 ? 1.911 -9.057 -9.049 1.00 80.75 96 LEU A C 1
ATOM 761 O O . LEU A 1 96 ? 1.003 -8.414 -8.542 1.00 80.75 96 LEU A O 1
ATOM 765 N N . SER A 1 97 ? 2.274 -10.255 -8.613 1.00 82.44 97 SER A N 1
ATOM 766 C CA . SER A 1 97 ? 1.876 -10.796 -7.319 1.00 82.44 97 SER A CA 1
ATOM 767 C C . SER A 1 97 ? 2.979 -10.502 -6.323 1.00 82.44 97 SER A C 1
ATOM 769 O O . SER A 1 97 ? 4.148 -10.786 -6.591 1.00 82.44 97 SER A O 1
ATOM 771 N N . VAL A 1 98 ? 2.625 -9.948 -5.175 1.00 81.06 98 VAL A N 1
ATOM 772 C CA . VAL A 1 98 ? 3.558 -9.694 -4.088 1.00 81.06 98 VAL A CA 1
ATOM 773 C C . VAL A 1 98 ? 3.090 -10.427 -2.853 1.00 81.06 98 VAL A C 1
ATOM 775 O O . VAL A 1 98 ? 2.002 -10.172 -2.343 1.00 81.06 98 VAL A O 1
ATOM 778 N N . ASN A 1 99 ? 3.935 -11.305 -2.330 1.00 83.44 99 ASN A N 1
ATOM 779 C CA . ASN A 1 99 ? 3.699 -11.908 -1.035 1.00 83.44 99 ASN A CA 1
ATOM 780 C C . ASN A 1 99 ? 4.108 -10.909 0.061 1.00 83.44 99 ASN A C 1
ATOM 782 O O . ASN A 1 99 ? 5.302 -10.651 0.229 1.00 83.44 99 ASN A O 1
ATOM 786 N N . PRO A 1 100 ? 3.166 -10.354 0.841 1.00 73.94 100 PRO A N 1
ATOM 787 C CA . PRO A 1 100 ? 3.484 -9.325 1.824 1.00 73.94 100 PRO A CA 1
ATOM 788 C C . PRO A 1 100 ? 4.286 -9.852 3.024 1.00 73.94 100 PRO A C 1
ATOM 790 O O . PRO A 1 100 ? 4.885 -9.060 3.744 1.00 73.94 100 PRO A O 1
ATOM 793 N N . LYS A 1 101 ? 4.310 -11.173 3.261 1.00 78.62 101 LYS A N 1
ATOM 794 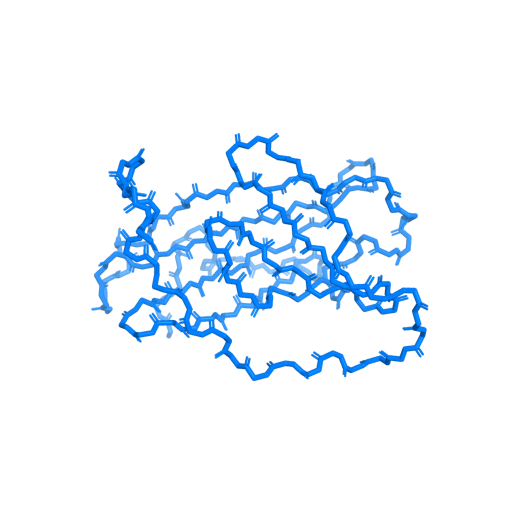C CA . LYS A 1 101 ? 5.053 -11.784 4.377 1.00 78.62 101 LYS A CA 1
ATOM 795 C C . LYS A 1 101 ? 6.521 -12.011 4.033 1.00 78.62 101 LYS A C 1
ATOM 797 O O . LYS A 1 101 ? 7.380 -11.827 4.886 1.00 78.62 101 LYS A O 1
ATOM 802 N N . SER A 1 102 ? 6.804 -12.442 2.805 1.00 81.25 102 SER A N 1
ATOM 803 C CA . SER A 1 102 ? 8.169 -12.719 2.339 1.00 81.25 102 SER A CA 1
ATOM 804 C C . SER A 1 102 ? 8.767 -11.592 1.493 1.00 81.25 102 SER A C 1
ATOM 806 O O . SER A 1 102 ? 9.941 -11.665 1.139 1.00 81.25 102 SER A O 1
ATOM 808 N N . ASN A 1 103 ? 7.967 -10.578 1.144 1.00 75.88 103 ASN A N 1
ATOM 809 C CA . ASN A 1 103 ? 8.278 -9.532 0.166 1.00 75.88 103 ASN A CA 1
ATOM 810 C C . ASN A 1 103 ? 8.730 -10.094 -1.200 1.00 75.88 103 ASN A C 1
ATOM 812 O O . ASN A 1 103 ? 9.423 -9.425 -1.965 1.00 75.88 103 ASN A O 1
ATOM 816 N N . GLN A 1 104 ? 8.356 -11.341 -1.511 1.00 81.38 104 GLN A N 1
ATOM 817 C CA . GLN A 1 104 ? 8.641 -11.946 -2.806 1.00 81.38 104 GLN A CA 1
ATOM 818 C C . GLN A 1 104 ? 7.702 -11.364 -3.855 1.00 81.38 104 GLN A C 1
ATOM 820 O O . GLN A 1 104 ? 6.483 -11.384 -3.688 1.00 81.38 104 GLN A O 1
ATOM 825 N N . VAL A 1 105 ? 8.287 -10.874 -4.943 1.00 79.50 105 VAL A N 1
ATOM 826 C CA . VAL A 1 105 ? 7.569 -10.323 -6.092 1.00 79.50 105 VAL A CA 1
ATOM 827 C C . VAL A 1 105 ? 7.647 -11.325 -7.237 1.00 79.50 105 VAL A C 1
ATOM 829 O O . VAL A 1 105 ? 8.730 -11.786 -7.597 1.00 79.50 105 VAL A O 1
ATOM 832 N N . LYS A 1 106 ? 6.501 -11.654 -7.827 1.00 83.00 106 LYS A N 1
ATOM 833 C CA . LYS A 1 106 ? 6.372 -12.553 -8.974 1.00 83.00 106 LYS A CA 1
ATOM 834 C C . LYS A 1 106 ? 5.578 -11.865 -10.076 1.00 83.00 106 LYS A C 1
ATOM 836 O O . LYS A 1 106 ? 4.476 -11.390 -9.835 1.00 83.00 106 LYS A O 1
ATOM 841 N N . GLN A 1 107 ? 6.087 -11.871 -11.301 1.00 79.81 107 GLN A N 1
ATOM 842 C CA . GLN A 1 107 ? 5.301 -11.459 -12.464 1.00 79.81 107 GLN A CA 1
ATOM 843 C C . GLN A 1 107 ? 4.298 -12.572 -12.805 1.00 79.81 107 GLN A C 1
ATOM 845 O O . GLN A 1 107 ? 4.683 -13.731 -12.967 1.00 79.81 107 GLN A O 1
ATOM 850 N N . ILE A 1 108 ? 3.005 -12.242 -12.830 1.00 76.56 108 ILE A N 1
ATOM 851 C CA . ILE A 1 108 ? 1.911 -13.207 -13.052 1.00 76.56 108 ILE A CA 1
ATOM 852 C C . ILE A 1 108 ? 1.042 -12.872 -14.274 1.00 76.56 108 ILE A C 1
ATOM 854 O O . ILE A 1 108 ? 0.132 -13.637 -14.587 1.00 76.56 108 ILE A O 1
ATOM 858 N N . GLY A 1 109 ? 1.317 -11.758 -14.961 1.00 61.88 109 GLY A N 1
ATOM 859 C CA . GLY A 1 109 ? 0.654 -11.345 -16.203 1.00 61.88 109 GLY A CA 1
ATOM 860 C C . GLY A 1 109 ? 1.519 -11.555 -17.450 1.00 61.88 109 GLY A C 1
ATOM 861 O O . GLY A 1 109 ? 2.736 -11.693 -17.350 1.00 61.88 109 GLY A O 1
ATOM 862 N N . LEU A 1 110 ? 0.871 -11.585 -18.618 1.00 53.56 110 LEU A N 1
ATOM 863 C CA . LEU A 1 110 ? 1.518 -11.772 -19.920 1.00 53.56 110 LEU A CA 1
ATOM 864 C C . LEU A 1 110 ? 2.464 -10.609 -20.258 1.00 53.56 110 LEU A C 1
ATOM 866 O O . LEU A 1 110 ? 2.125 -9.444 -20.049 1.00 53.56 110 LEU A O 1
ATOM 870 N N . ASP A 1 111 ? 3.605 -10.942 -20.865 1.00 51.50 111 ASP A N 1
ATOM 871 C CA . ASP A 1 111 ? 4.410 -10.006 -21.650 1.00 51.50 111 ASP A CA 1
ATOM 872 C C . ASP A 1 111 ? 3.599 -9.605 -22.889 1.00 51.50 111 ASP A C 1
ATOM 874 O O . ASP A 1 111 ? 3.613 -10.267 -23.926 1.00 51.50 111 ASP A O 1
ATOM 878 N N . GLY A 1 112 ? 2.814 -8.545 -22.756 1.00 49.00 112 GLY A N 1
ATOM 879 C CA . GLY A 1 112 ? 1.972 -8.037 -23.824 1.00 49.00 112 GLY A CA 1
ATOM 880 C C . GLY A 1 112 ? 1.590 -6.610 -23.507 1.00 49.00 112 GLY A C 1
ATOM 881 O O . GLY A 1 112 ? 0.857 -6.351 -22.558 1.00 49.00 112 GLY A O 1
ATOM 882 N N . VAL A 1 113 ? 2.146 -5.686 -24.283 1.00 50.41 113 VAL A N 1
ATOM 883 C CA . VAL A 1 113 ? 1.741 -4.283 -24.303 1.00 50.41 113 VAL A CA 1
ATOM 884 C C . VAL A 1 113 ? 0.236 -4.254 -24.543 1.00 50.41 113 VAL A C 1
ATOM 886 O O . VAL A 1 113 ? -0.193 -4.675 -25.606 1.00 50.41 113 VAL A O 1
ATOM 889 N N . ASP A 1 114 ? -0.550 -3.840 -23.549 1.00 49.19 114 ASP A N 1
ATOM 890 C CA . ASP A 1 114 ? -1.589 -2.831 -23.735 1.00 49.19 114 ASP A CA 1
ATOM 891 C C . ASP A 1 114 ? -2.234 -2.413 -22.408 1.00 49.19 114 AS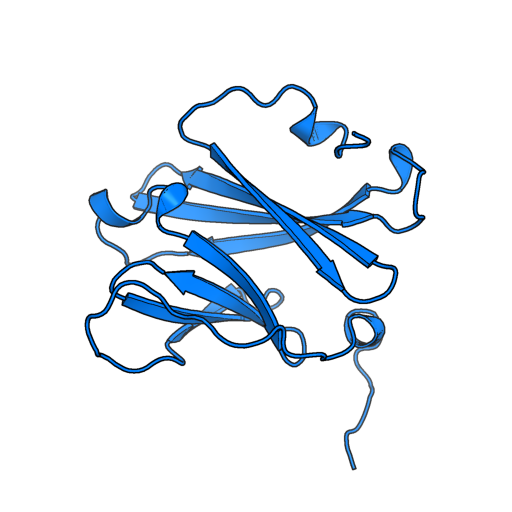P A C 1
ATOM 893 O O . ASP A 1 114 ? -2.300 -3.127 -21.411 1.00 49.19 114 ASP A O 1
ATOM 897 N N . CYS A 1 115 ? -2.622 -1.148 -22.392 1.00 49.06 115 CYS A N 1
ATOM 898 C CA . CYS A 1 115 ? -2.543 -0.233 -21.260 1.00 49.06 115 CYS A CA 1
ATOM 899 C C . CYS A 1 115 ? -3.758 -0.269 -20.318 1.00 49.06 115 CYS A C 1
ATOM 901 O O . CYS A 1 115 ? -3.998 0.702 -19.601 1.00 49.06 115 CYS A O 1
ATOM 903 N N . TYR A 1 116 ? -4.534 -1.354 -20.324 1.00 49.59 116 TYR A N 1
ATOM 904 C CA . TYR A 1 116 ? -5.796 -1.449 -19.591 1.00 49.59 116 TYR A CA 1
ATOM 905 C C . TYR A 1 116 ? -6.060 -2.889 -19.146 1.00 49.59 116 TYR A C 1
ATOM 907 O O . TYR A 1 116 ? -6.879 -3.598 -19.728 1.00 49.59 116 TYR A O 1
ATOM 915 N N . ASN A 1 117 ? -5.376 -3.321 -18.085 1.00 49.78 117 ASN A N 1
ATOM 916 C CA . ASN A 1 117 ? -5.712 -4.566 -17.405 1.00 49.78 117 ASN A CA 1
ATOM 917 C C . ASN A 1 117 ? -7.019 -4.357 -16.621 1.00 49.78 117 ASN A C 1
ATOM 919 O O . ASN A 1 117 ? -7.011 -3.921 -15.475 1.00 49.78 117 ASN A O 1
ATOM 923 N N . PHE A 1 118 ? -8.163 -4.623 -17.255 1.00 44.66 118 PHE A N 1
ATOM 924 C CA . PHE A 1 118 ? -9.435 -4.797 -16.557 1.00 44.66 118 PHE A CA 1
ATOM 925 C C . PHE A 1 118 ? -9.620 -6.287 -16.269 1.00 44.66 118 PHE A C 1
ATOM 927 O O . PHE A 1 118 ? -9.871 -7.076 -17.178 1.00 44.66 118 PHE A O 1
ATOM 934 N N . VAL A 1 119 ? -9.504 -6.674 -15.005 1.00 44.03 119 VAL A N 1
ATOM 935 C CA . VAL A 1 119 ? -10.057 -7.941 -14.511 1.00 44.03 119 VAL A CA 1
ATOM 936 C C . VAL A 1 119 ? -11.153 -7.563 -13.521 1.00 44.03 119 VAL A C 1
ATOM 938 O O . VAL A 1 119 ? -10.985 -6.671 -12.690 1.00 44.03 119 VAL A O 1
ATOM 941 N N . ASP A 1 120 ? -12.313 -8.189 -13.669 1.00 38.78 120 ASP A N 1
ATOM 942 C CA . ASP A 1 120 ? -13.412 -8.029 -12.727 1.00 38.78 120 ASP A CA 1
ATOM 943 C C . ASP A 1 120 ? -12.903 -8.344 -11.312 1.00 38.78 120 ASP A C 1
ATOM 945 O O . ASP A 1 120 ? -12.092 -9.258 -11.135 1.00 38.78 120 ASP A O 1
ATOM 949 N N . SER A 1 121 ? -13.315 -7.543 -10.330 1.00 44.06 121 SER A N 1
ATOM 950 C CA . SER A 1 121 ? -12.903 -7.649 -8.929 1.00 44.06 121 SER A CA 1
ATOM 951 C C . SER A 1 121 ? -12.988 -9.101 -8.452 1.00 44.06 121 SER A C 1
ATOM 953 O O . SER A 1 121 ? -14.073 -9.607 -8.172 1.00 44.06 121 SER A O 1
ATOM 955 N N . PHE A 1 122 ? -11.847 -9.793 -8.390 1.00 43.69 122 PHE A N 1
ATOM 956 C CA . PHE A 1 122 ? -11.829 -11.195 -7.999 1.00 43.69 122 PHE A CA 1
ATOM 957 C C . PHE A 1 122 ? -12.063 -11.292 -6.490 1.00 43.69 122 PHE A C 1
ATOM 959 O O . PHE A 1 122 ? -11.312 -10.748 -5.679 1.00 43.69 122 PHE A O 1
ATOM 966 N N . VAL A 1 123 ? -13.168 -11.945 -6.142 1.00 41.31 123 VAL A N 1
ATOM 967 C CA . VAL A 1 123 ? -13.722 -12.059 -4.794 1.00 41.31 123 VAL A CA 1
ATOM 968 C C . VAL A 1 123 ? -13.015 -13.193 -4.053 1.00 41.31 123 VAL A C 1
ATOM 970 O O . VAL A 1 123 ? -13.555 -14.290 -3.933 1.00 41.31 123 VAL A O 1
ATOM 973 N N . GLU A 1 124 ? -11.803 -12.959 -3.552 1.00 45.12 124 GLU A N 1
ATOM 974 C CA . GLU A 1 124 ? -11.217 -13.840 -2.538 1.00 45.12 124 GLU A CA 1
ATOM 975 C C . GLU A 1 124 ? -11.152 -13.145 -1.175 1.00 45.12 124 GLU A C 1
ATOM 977 O O . GLU A 1 124 ? -10.596 -12.064 -0.990 1.00 45.12 124 GLU A O 1
ATOM 982 N N . SER A 1 125 ? -11.788 -13.803 -0.207 1.00 44.41 125 SER A N 1
ATOM 983 C CA . SER A 1 125 ? -12.089 -13.304 1.128 1.00 44.41 125 SER A CA 1
ATOM 984 C C . SER A 1 125 ? -10.846 -12.880 1.921 1.00 44.41 125 SER A C 1
ATOM 986 O O . SER A 1 125 ? -9.989 -13.699 2.253 1.00 44.41 12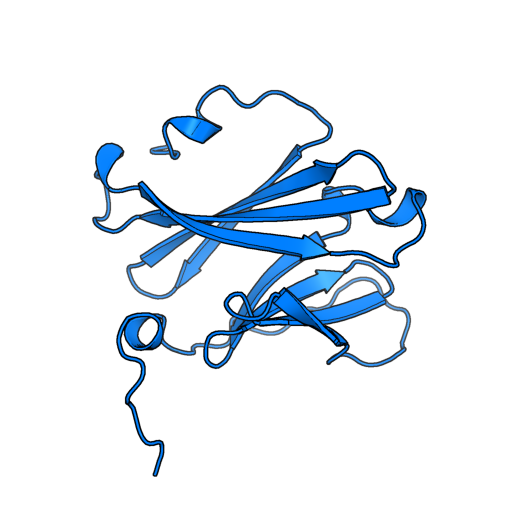5 SER A O 1
ATOM 988 N N . LEU A 1 126 ? -10.809 -11.607 2.335 1.00 51.78 126 LEU A N 1
ATOM 989 C CA . LEU A 1 126 ? -9.834 -11.041 3.287 1.00 51.78 126 LEU A CA 1
ATOM 990 C C . LEU A 1 126 ? -9.813 -11.743 4.662 1.00 51.78 126 LEU A C 1
ATOM 992 O O . LEU A 1 126 ? -8.897 -11.512 5.451 1.00 51.78 126 LEU A O 1
ATOM 996 N N . VAL A 1 127 ? -10.779 -12.624 4.945 1.00 49.44 127 VAL A N 1
ATOM 997 C CA . VAL A 1 127 ? -10.895 -13.384 6.203 1.00 49.44 127 VAL A CA 1
ATOM 998 C C . VAL A 1 127 ? -9.671 -14.283 6.467 1.00 49.44 127 VAL A C 1
ATOM 1000 O O . VAL A 1 127 ? -9.364 -14.579 7.619 1.00 49.44 127 VAL A O 1
ATOM 1003 N N . LEU A 1 128 ? -8.904 -14.661 5.438 1.00 50.97 128 LEU A N 1
ATOM 1004 C CA . LEU A 1 128 ? -7.754 -15.569 5.578 1.00 50.97 128 LEU A CA 1
ATOM 1005 C C . LEU A 1 128 ? -6.443 -14.910 6.035 1.00 50.97 128 LEU A C 1
ATOM 1007 O O . LEU A 1 128 ? -5.508 -15.610 6.424 1.00 50.97 128 LEU A O 1
ATOM 1011 N N . LEU A 1 129 ? -6.341 -13.578 6.046 1.00 52.25 129 LEU A N 1
ATOM 1012 C CA . LEU A 1 129 ? -5.082 -12.906 6.405 1.00 52.25 129 LEU A CA 1
ATOM 1013 C C . LEU A 1 129 ? -4.738 -13.006 7.905 1.00 52.25 129 LEU A C 1
ATOM 1015 O O . LEU A 1 129 ? -3.576 -12.831 8.272 1.00 52.25 129 LEU A O 1
ATOM 1019 N N . GLY A 1 130 ? -5.713 -13.358 8.755 1.00 48.03 130 GLY A N 1
ATOM 1020 C CA . GLY A 1 130 ? -5.533 -13.550 10.200 1.00 48.03 130 GLY A CA 1
ATOM 1021 C C . GLY A 1 130 ? -5.386 -15.003 10.673 1.00 48.03 130 GLY A C 1
ATOM 1022 O O . GLY A 1 130 ? -5.066 -15.221 11.839 1.00 48.03 130 GLY A O 1
ATOM 1023 N N . GLN A 1 131 ? -5.600 -16.003 9.813 1.00 46.66 131 GLN A N 1
ATOM 1024 C CA . GLN A 1 131 ? -5.554 -17.419 10.198 1.00 46.66 131 GLN A CA 1
ATOM 1025 C C . GLN A 1 131 ? -4.615 -18.190 9.275 1.00 46.66 131 GLN A C 1
ATOM 1027 O O . GLN A 1 131 ? -4.995 -18.666 8.211 1.00 46.66 131 GLN A O 1
ATOM 1032 N N . ALA A 1 132 ? -3.370 -18.359 9.712 1.00 43.22 132 ALA A N 1
ATOM 1033 C CA . ALA A 1 132 ? -2.344 -19.118 9.000 1.00 43.22 132 ALA A CA 1
ATOM 1034 C C . ALA A 1 132 ? -2.580 -20.648 8.964 1.00 43.22 132 ALA A C 1
ATOM 1036 O O . ALA A 1 132 ? -1.614 -21.379 8.815 1.00 43.22 132 ALA A O 1
ATOM 1037 N N . ASN A 1 133 ? -3.820 -21.141 9.101 1.00 45.28 133 ASN A N 1
ATOM 1038 C CA . ASN A 1 133 ? -4.133 -22.576 9.208 1.00 45.28 133 ASN A CA 1
ATOM 1039 C C . ASN A 1 133 ? -5.437 -22.996 8.495 1.00 45.28 133 ASN A C 1
ATOM 1041 O O . ASN A 1 133 ? -6.099 -23.935 8.931 1.00 45.28 133 ASN A O 1
ATOM 1045 N N . ALA A 1 134 ? -5.836 -22.340 7.405 1.00 42.00 134 ALA A N 1
ATOM 1046 C CA . ALA A 1 134 ? -6.908 -22.887 6.573 1.00 42.00 134 ALA A CA 1
ATOM 1047 C C . ALA A 1 134 ? -6.312 -23.839 5.528 1.00 42.00 134 ALA A C 1
ATOM 1049 O O . ALA A 1 134 ? -5.715 -23.411 4.543 1.00 42.00 134 ALA A O 1
ATOM 1050 N N . ILE A 1 135 ? -6.455 -25.139 5.780 1.00 44.34 135 ILE A N 1
ATOM 1051 C CA . ILE A 1 135 ? -6.231 -26.191 4.787 1.00 44.34 135 ILE A CA 1
ATOM 1052 C C . ILE A 1 135 ? -7.353 -26.068 3.748 1.00 44.34 135 ILE A C 1
ATOM 1054 O O . ILE A 1 135 ? -8.529 -26.157 4.098 1.00 44.34 135 ILE A O 1
ATOM 1058 N N . SER A 1 136 ? -6.995 -25.836 2.488 1.00 43.78 136 SER A N 1
ATOM 1059 C CA . SER A 1 136 ? -7.912 -25.931 1.349 1.00 43.78 136 SER A CA 1
ATOM 1060 C C . SER A 1 136 ? -8.103 -27.405 0.968 1.00 43.78 136 SER A C 1
ATOM 1062 O O . SER A 1 136 ? -7.105 -28.088 0.726 1.00 43.78 136 SER A O 1
ATOM 1064 N N . TYR A 1 137 ? -9.355 -27.879 0.952 1.00 39.69 137 TYR A N 1
ATOM 1065 C CA . TYR A 1 137 ? -9.752 -29.185 0.398 1.00 39.69 137 TYR A CA 1
ATOM 1066 C C . TYR A 1 137 ? -9.798 -29.150 -1.129 1.00 39.69 137 TYR A C 1
ATOM 1068 O O . TYR A 1 137 ? -10.145 -28.075 -1.671 1.00 39.69 137 TYR A O 1
#

Mean predicted aligned error: 10.92 Å

Organism: Rubus argutus (NCBI:txid59490)

Radius of gyration: 15.09 Å; Cα contacts (8 Å, |Δi|>4): 257; chains: 1; bounding box: 35×46×39 Å

Secondary structure (DSSP, 8-state):
----TTTTT---TTEEEEEEEETTEEEEEEEEEETTTEEEEEEEEESSTT-GGGEEEEEEEEE-SS-GGG-SGGGEEEEEEETTEEEEEETTTEEEEEETTTTEEEE-S-S---S----------GGGGG-TT----